Protein AF-A0A953IVY9-F1 (afdb_monomer)

Solvent-accessible surface area (backbone atoms only — not comparable to full-atom values): 5667 Å² total; per-residue (Å²): 133,84,88,71,67,94,53,68,86,79,52,57,67,66,58,56,51,50,49,51,47,46,49,46,54,59,56,52,52,39,46,56,58,50,52,50,47,34,71,75,57,34,62,76,52,46,59,55,56,54,70,49,45,67,59,52,49,53,56,45,40,36,69,75,70,60,45,82,85,47,70,67,57,52,53,50,51,52,51,52,51,51,52,51,57,51,54,67,69,61,62,69,79,84,126

Sequence (95 aa):
VMLFPDNPTAVPADAWLGLLYAAVMAQWMGFFFWNAGLAMGGISRVSQVQLVQPFVTVGLAATVNREVIDLQTILFALAVAIIVAVGTRMRVGQK

Secondary structure (DSSP, 8-state):
-----S-GGGS-HHHHHHHHHIIIIIIIIHHHHHHHHHHHH-HHHHHHHGGGHHHHHHHHIIIII-----HHHHHHHHHHHHHHHHHHHT-----

Mean predicted aligned error: 6.47 Å

pLDDT: mean 90.32, std 9.69, range [38.22, 97.06]

Structure (mmCIF, N/CA/C/O backbone):
data_AF-A0A953IVY9-F1
#
_entry.id   AF-A0A953IVY9-F1
#
loop_
_atom_site.group_PDB
_atom_site.id
_atom_site.type_symbol
_atom_site.label_atom_id
_atom_site.label_alt_id
_atom_site.label_comp_id
_atom_site.label_asym_id
_atom_site.label_entity_id
_atom_site.label_seq_id
_atom_site.pdbx_PDB_ins_code
_atom_site.Cartn_x
_atom_site.Cartn_y
_atom_site.Cartn_z
_atom_site.occupancy
_atom_site.B_iso_or_equiv
_atom_site.auth_seq_id
_atom_site.auth_comp_id
_atom_site.auth_asym_id
_atom_site.auth_atom_id
_atom_site.pdbx_PDB_model_num
ATOM 1 N N . VAL A 1 1 ? -1.754 17.864 -17.855 1.00 72.50 1 VAL A N 1
ATOM 2 C CA . VAL A 1 1 ? -0.490 17.495 -18.534 1.00 72.50 1 VAL A CA 1
ATOM 3 C C . VAL A 1 1 ? -0.668 16.091 -19.084 1.00 72.50 1 VAL A C 1
ATOM 5 O O . VAL A 1 1 ? -1.006 15.211 -18.304 1.00 72.50 1 VAL A O 1
ATOM 8 N N . MET A 1 2 ? -0.552 15.889 -20.399 1.00 79.25 2 MET A N 1
ATOM 9 C CA . MET A 1 2 ? -0.482 14.536 -20.968 1.00 79.25 2 MET A CA 1
ATOM 10 C C . MET A 1 2 ? 0.919 13.994 -20.672 1.00 79.25 2 MET A C 1
ATOM 12 O O . MET A 1 2 ? 1.895 14.622 -21.057 1.00 79.25 2 MET A O 1
ATOM 16 N N . LEU A 1 3 ? 1.018 12.873 -19.954 1.00 86.94 3 LEU A N 1
ATOM 17 C CA . LEU A 1 3 ? 2.294 12.226 -19.599 1.00 86.94 3 LEU A CA 1
ATOM 18 C C . LEU A 1 3 ? 2.769 11.234 -20.676 1.00 86.94 3 LEU A C 1
ATOM 20 O O . LEU A 1 3 ? 3.549 10.329 -20.393 1.00 86.94 3 LEU A O 1
ATOM 24 N N . PHE A 1 4 ? 2.242 11.348 -21.894 1.00 89.88 4 PHE A N 1
ATOM 25 C CA . PHE A 1 4 ? 2.585 10.442 -22.981 1.00 89.88 4 PHE A CA 1
ATOM 26 C C . PHE A 1 4 ? 3.967 10.807 -23.544 1.00 89.88 4 PHE A C 1
ATOM 28 O O . PHE A 1 4 ? 4.229 11.996 -23.723 1.00 89.88 4 PHE A O 1
ATOM 35 N N . PRO A 1 5 ? 4.856 9.832 -23.808 1.00 90.12 5 PRO A N 1
ATOM 36 C CA . PRO A 1 5 ? 6.191 10.122 -24.313 1.00 90.12 5 PRO A CA 1
ATOM 37 C C . PRO A 1 5 ? 6.124 10.729 -25.716 1.00 90.12 5 PRO A C 1
A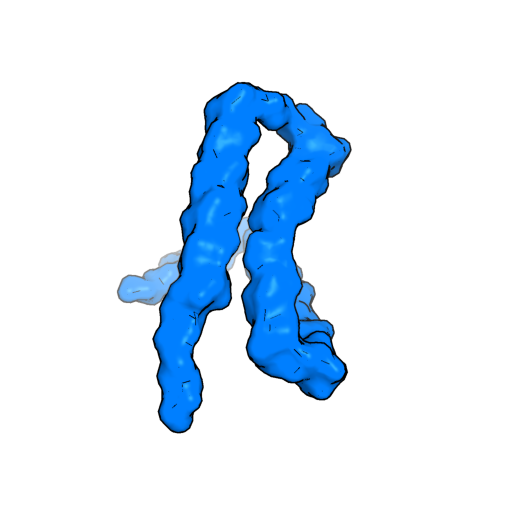TOM 39 O O . PRO A 1 5 ? 5.462 10.184 -26.600 1.00 90.12 5 PRO A O 1
ATOM 42 N N . ASP A 1 6 ? 6.885 11.801 -25.940 1.00 91.38 6 ASP A N 1
ATOM 43 C CA . ASP A 1 6 ? 6.997 12.450 -27.255 1.00 91.38 6 ASP A CA 1
ATOM 44 C C . ASP A 1 6 ? 7.550 11.495 -28.327 1.00 91.38 6 ASP A C 1
ATOM 46 O O . ASP A 1 6 ? 7.224 11.611 -29.508 1.00 91.38 6 ASP A O 1
ATOM 50 N N . ASN A 1 7 ? 8.360 10.510 -27.917 1.00 91.81 7 ASN A N 1
ATOM 51 C CA . ASN A 1 7 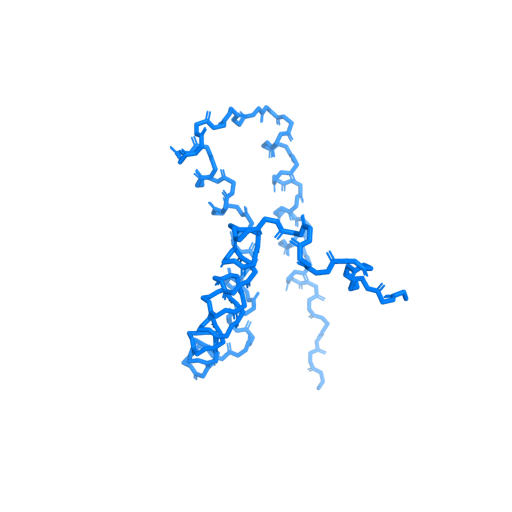? 8.836 9.432 -28.778 1.00 91.81 7 ASN A CA 1
ATOM 52 C C . ASN A 1 7 ? 8.631 8.049 -28.122 1.00 91.81 7 ASN A C 1
ATOM 54 O O . ASN A 1 7 ? 9.495 7.584 -27.374 1.00 91.81 7 ASN A O 1
ATOM 58 N N . PRO A 1 8 ? 7.528 7.344 -28.435 1.00 90.81 8 PRO A N 1
ATOM 59 C CA . PRO A 1 8 ? 7.225 6.025 -27.872 1.00 90.81 8 PRO A CA 1
ATOM 60 C C . PRO A 1 8 ? 8.262 4.945 -28.195 1.00 90.81 8 PRO A C 1
ATOM 62 O O . PRO A 1 8 ? 8.440 4.013 -27.415 1.00 90.81 8 PRO A O 1
ATOM 65 N N . THR A 1 9 ? 8.958 5.069 -29.329 1.00 92.81 9 THR A N 1
ATOM 66 C CA . THR A 1 9 ? 9.967 4.087 -29.764 1.00 92.81 9 THR A CA 1
ATOM 67 C C . THR A 1 9 ? 11.287 4.213 -29.008 1.00 92.81 9 THR A C 1
ATOM 69 O O . THR A 1 9 ? 12.057 3.259 -28.964 1.00 92.81 9 THR A O 1
ATOM 72 N N . ALA A 1 10 ? 11.534 5.366 -28.377 1.00 93.81 10 ALA A N 1
ATOM 73 C CA . ALA A 1 10 ? 12.695 5.578 -27.517 1.00 93.81 10 ALA A CA 1
ATOM 74 C C . ALA A 1 10 ? 12.503 4.993 -26.105 1.00 93.81 10 ALA A C 1
ATOM 76 O O . ALA A 1 10 ? 13.462 4.912 -25.338 1.00 93.81 10 ALA A O 1
ATOM 77 N N . VAL A 1 11 ? 11.278 4.592 -25.746 1.00 94.50 11 VAL A N 1
ATOM 78 C CA . VAL A 1 11 ? 10.978 3.988 -24.446 1.00 94.50 11 VAL A CA 1
ATOM 79 C C . VAL A 1 11 ? 11.391 2.509 -24.462 1.00 94.50 11 VAL A C 1
ATOM 81 O O . VAL A 1 11 ? 10.940 1.771 -25.342 1.00 94.50 11 VAL A O 1
ATOM 84 N N . PRO A 1 12 ? 12.208 2.044 -23.496 1.00 95.75 12 PRO A N 1
ATOM 85 C CA . PRO A 1 12 ? 12.620 0.645 -23.419 1.00 95.75 12 PRO A CA 1
ATOM 86 C C . PRO A 1 12 ? 11.428 -0.318 -23.364 1.00 95.75 12 PRO A C 1
ATOM 88 O O . PRO A 1 12 ? 10.430 -0.043 -22.694 1.00 95.75 12 PRO A O 1
ATOM 91 N N . ALA A 1 13 ? 11.552 -1.481 -24.008 1.00 95.38 13 ALA A N 1
ATOM 92 C CA . ALA A 1 13 ? 10.503 -2.504 -24.010 1.00 95.38 13 ALA A CA 1
ATOM 93 C C . ALA A 1 13 ? 10.095 -2.930 -22.585 1.00 95.38 13 ALA A C 1
ATOM 95 O O . ALA A 1 13 ? 8.907 -3.071 -22.298 1.00 95.38 13 ALA A O 1
ATOM 96 N N . ASP A 1 14 ? 11.060 -3.036 -21.670 1.00 96.56 14 ASP A N 1
ATOM 97 C CA . ASP A 1 14 ? 10.823 -3.416 -20.273 1.00 96.56 14 ASP A CA 1
ATOM 98 C C . ASP A 1 14 ? 9.930 -2.414 -19.529 1.00 96.56 14 ASP A C 1
ATOM 100 O O . ASP A 1 14 ? 9.147 -2.806 -18.665 1.00 96.56 14 ASP A O 1
ATOM 104 N N . ALA A 1 15 ? 9.982 -1.126 -19.887 1.00 94.69 15 ALA A N 1
ATOM 105 C CA . ALA A 1 15 ? 9.111 -0.112 -19.298 1.00 94.69 15 ALA A CA 1
ATOM 106 C C . ALA A 1 15 ? 7.654 -0.297 -19.751 1.00 94.69 15 ALA A C 1
ATOM 108 O O . ALA A 1 15 ? 6.734 -0.210 -18.935 1.00 94.69 15 ALA A O 1
ATOM 109 N N . TRP A 1 16 ? 7.436 -0.624 -21.029 1.00 95.75 16 TRP A N 1
ATOM 110 C CA . TRP A 1 16 ? 6.109 -0.973 -21.543 1.00 95.75 16 TRP A CA 1
ATOM 111 C C . TRP A 1 16 ? 5.568 -2.254 -20.909 1.00 95.75 16 TRP A C 1
ATOM 113 O O . TRP A 1 16 ? 4.396 -2.307 -20.533 1.00 95.75 16 TRP A O 1
ATOM 123 N N . LEU A 1 17 ? 6.420 -3.266 -20.737 1.00 96.81 17 LEU A N 1
ATOM 124 C CA . LEU A 1 17 ? 6.052 -4.504 -20.051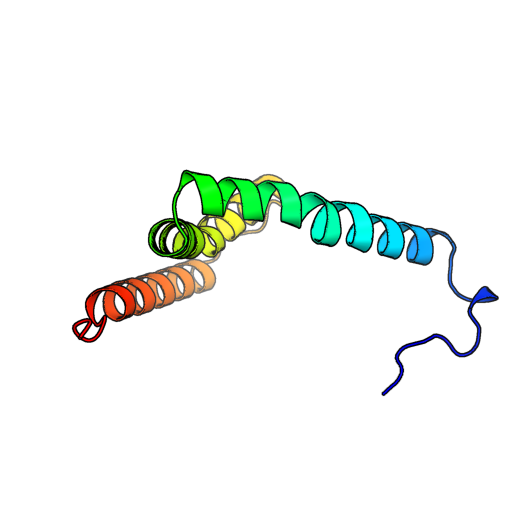 1.00 96.81 17 LEU A CA 1
ATOM 125 C C . LEU A 1 17 ? 5.728 -4.260 -18.574 1.00 96.81 17 LEU A C 1
ATOM 127 O O . LEU A 1 17 ? 4.737 -4.792 -18.080 1.00 96.81 17 LEU A O 1
ATOM 131 N N . GLY A 1 18 ? 6.499 -3.417 -17.883 1.00 95.69 18 GLY A N 1
ATOM 132 C CA . GLY A 1 18 ? 6.219 -3.005 -16.509 1.00 95.69 18 GLY A CA 1
ATOM 133 C C . GLY A 1 18 ? 4.881 -2.274 -16.379 1.00 95.69 18 GLY A C 1
ATOM 134 O O . GLY A 1 18 ? 4.106 -2.565 -15.467 1.00 95.69 18 GLY A O 1
ATOM 135 N N . LEU A 1 19 ? 4.564 -1.384 -17.327 1.00 94.19 19 LEU A N 1
ATOM 136 C CA . LEU A 1 19 ? 3.265 -0.711 -17.391 1.00 94.19 19 LEU A CA 1
ATOM 137 C C . LEU A 1 19 ? 2.123 -1.710 -17.610 1.00 94.19 19 LEU A C 1
ATOM 139 O O . LEU A 1 19 ? 1.127 -1.664 -16.890 1.00 94.19 19 LEU A O 1
ATOM 143 N N . LEU A 1 20 ? 2.270 -2.624 -18.574 1.00 95.69 20 LEU A N 1
ATOM 144 C CA . LEU A 1 20 ? 1.276 -3.661 -18.851 1.00 95.69 20 LEU A CA 1
ATOM 145 C C . LEU A 1 20 ? 1.056 -4.552 -17.624 1.00 95.69 20 LEU A C 1
ATOM 147 O O . LEU A 1 20 ? -0.084 -4.810 -17.241 1.00 95.69 20 LEU A O 1
ATOM 151 N N . TYR A 1 21 ? 2.142 -4.973 -16.976 1.00 95.88 21 TYR A N 1
ATOM 152 C CA . TYR A 1 21 ? 2.095 -5.760 -15.751 1.00 95.88 21 TYR A CA 1
ATOM 153 C C . TYR A 1 21 ? 1.347 -5.020 -14.636 1.00 95.88 21 TYR A C 1
ATOM 155 O O . TYR A 1 21 ? 0.420 -5.576 -14.046 1.00 95.88 21 TYR A O 1
ATOM 163 N N . ALA A 1 22 ? 1.686 -3.754 -14.379 1.00 94.69 22 ALA A N 1
ATOM 164 C CA . ALA A 1 22 ? 1.023 -2.943 -13.361 1.00 94.69 22 ALA A CA 1
ATOM 165 C C . ALA A 1 22 ? -0.474 -2.735 -13.665 1.00 94.69 22 ALA A C 1
ATOM 167 O O . ALA A 1 22 ? -1.310 -2.848 -12.764 1.00 94.69 22 ALA A O 1
ATOM 168 N N . ALA A 1 23 ? -0.822 -2.479 -14.929 1.00 94.50 23 ALA A N 1
ATOM 169 C CA . ALA A 1 23 ? -2.201 -2.279 -15.364 1.00 94.50 23 ALA A CA 1
ATOM 170 C C . ALA A 1 23 ? -3.046 -3.556 -15.229 1.00 94.50 23 ALA A C 1
ATOM 172 O O . ALA A 1 23 ? -4.172 -3.501 -14.736 1.00 94.50 23 ALA A O 1
ATOM 173 N N . VAL A 1 24 ? -2.512 -4.712 -15.628 1.00 96.19 24 VAL A N 1
ATOM 174 C CA . VAL A 1 24 ? -3.262 -5.975 -15.615 1.00 96.19 24 VAL A CA 1
ATOM 175 C C . VAL A 1 24 ? -3.306 -6.584 -14.219 1.00 96.19 24 VAL A C 1
ATOM 177 O O . VAL A 1 24 ? -4.384 -6.920 -13.742 1.00 96.19 24 VAL A O 1
ATOM 180 N N . MET A 1 25 ? -2.168 -6.722 -13.540 1.00 93.69 25 MET A N 1
ATOM 181 C CA . MET A 1 25 ? -2.102 -7.473 -12.282 1.00 93.69 25 MET A CA 1
ATOM 182 C C . MET A 1 25 ? -2.590 -6.645 -11.094 1.00 93.69 25 MET A C 1
ATOM 184 O O . MET A 1 25 ? -3.475 -7.071 -10.355 1.00 93.69 25 MET A O 1
ATOM 188 N N . ALA A 1 26 ? -2.029 -5.449 -10.902 1.00 87.25 26 ALA A N 1
ATOM 189 C CA . ALA A 1 26 ? -2.335 -4.650 -9.720 1.00 87.25 26 ALA A CA 1
ATOM 190 C C . ALA A 1 26 ? -3.666 -3.911 -9.867 1.00 87.25 26 ALA A C 1
ATOM 192 O O . ALA A 1 26 ? -4.495 -3.955 -8.962 1.00 87.25 26 ALA A O 1
ATOM 193 N N . GLN A 1 27 ? -3.873 -3.244 -11.006 1.00 88.50 27 GLN A N 1
ATOM 194 C CA . GLN A 1 27 ? -5.078 -2.446 -11.211 1.00 88.50 27 GLN A CA 1
ATOM 195 C C . GLN A 1 27 ? -6.263 -3.326 -11.623 1.00 88.50 27 GLN A C 1
ATOM 197 O O . GLN A 1 27 ? -7.247 -3.370 -10.898 1.00 88.50 27 GLN A O 1
ATOM 202 N N . TRP A 1 28 ? -6.188 -4.074 -12.730 1.00 92.75 28 TRP A N 1
ATOM 203 C CA . TRP A 1 28 ? -7.344 -4.823 -13.243 1.00 92.75 28 TRP A CA 1
ATOM 204 C C . TRP A 1 28 ? -7.681 -6.090 -12.437 1.00 92.75 28 TRP A C 1
ATOM 206 O O . TRP A 1 28 ? -8.803 -6.219 -11.949 1.00 92.75 28 TRP A O 1
ATOM 216 N N . 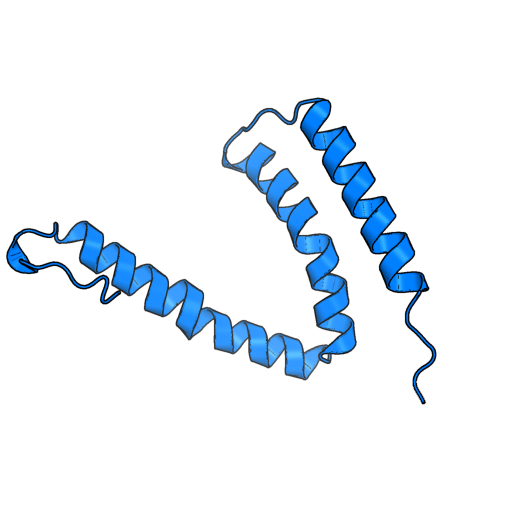MET A 1 29 ? -6.733 -7.014 -12.240 1.00 93.81 29 MET A N 1
ATOM 217 C CA . MET A 1 29 ? -6.982 -8.254 -11.488 1.00 93.81 29 MET A CA 1
ATOM 218 C C . MET A 1 29 ? -7.277 -7.978 -10.012 1.00 93.81 29 MET A C 1
ATOM 220 O O . MET A 1 29 ? -8.164 -8.610 -9.433 1.00 93.81 29 MET A O 1
ATOM 224 N N . GLY A 1 30 ? -6.593 -6.993 -9.421 1.00 90.81 30 GLY A N 1
ATOM 225 C CA . GLY A 1 30 ? -6.858 -6.525 -8.062 1.00 90.81 30 GLY A CA 1
ATOM 226 C C . GLY A 1 30 ? -8.331 -6.176 -7.823 1.00 90.81 30 GLY A C 1
ATOM 227 O O . GLY A 1 30 ? -8.865 -6.511 -6.765 1.00 90.81 30 GLY A O 1
ATOM 228 N N . PHE A 1 31 ? -9.033 -5.610 -8.817 1.00 90.88 31 PHE A N 1
ATOM 229 C CA . PHE A 1 31 ? -10.457 -5.292 -8.686 1.00 90.88 31 PHE A CA 1
ATOM 230 C C . PHE A 1 31 ? -11.342 -6.517 -8.463 1.00 90.88 31 PHE A C 1
ATOM 232 O O . PHE A 1 31 ? -12.325 -6.397 -7.735 1.00 90.88 31 PHE A O 1
ATOM 239 N N . PHE A 1 32 ? -11.045 -7.684 -9.038 1.00 92.75 32 PHE A N 1
ATOM 240 C CA . PHE A 1 32 ? -11.879 -8.871 -8.808 1.00 92.75 32 PHE A CA 1
ATOM 241 C C . PHE A 1 32 ? -11.804 -9.315 -7.351 1.00 92.75 32 PHE A C 1
ATOM 243 O O . PHE A 1 32 ? -12.838 -9.489 -6.708 1.00 92.75 32 PHE A O 1
ATOM 250 N N . PHE A 1 33 ? -10.588 -9.426 -6.811 1.00 91.19 33 PHE A N 1
ATOM 251 C CA . PHE A 1 33 ? -10.380 -9.781 -5.408 1.00 91.19 33 PHE A CA 1
ATOM 252 C C . PHE A 1 33 ? -10.951 -8.721 -4.469 1.00 91.19 33 PHE A C 1
ATOM 254 O O . PHE A 1 33 ? -11.587 -9.059 -3.473 1.00 91.19 33 PHE A O 1
ATOM 261 N N . TRP A 1 34 ? -10.779 -7.444 -4.813 1.00 90.75 34 TRP A N 1
ATOM 262 C CA . TRP A 1 34 ? -11.308 -6.330 -4.040 1.00 90.75 34 TRP A CA 1
ATOM 263 C C . TRP A 1 34 ? -12.837 -6.346 -3.982 1.00 90.75 34 TRP A C 1
ATOM 265 O O . TRP A 1 34 ? -13.417 -6.351 -2.898 1.00 90.75 34 TRP A O 1
ATOM 275 N N . ASN A 1 35 ? -13.502 -6.420 -5.136 1.00 93.00 35 ASN A N 1
ATOM 276 C CA . ASN A 1 35 ? -14.961 -6.444 -5.210 1.00 93.00 35 ASN A CA 1
ATOM 277 C C . ASN A 1 35 ? -15.543 -7.711 -4.576 1.00 93.00 35 ASN A C 1
ATOM 279 O O . ASN A 1 35 ? -16.534 -7.618 -3.855 1.00 93.00 35 ASN A O 1
ATOM 283 N N . ALA A 1 36 ? -14.915 -8.874 -4.775 1.00 93.00 36 ALA A N 1
ATOM 284 C CA . ALA A 1 36 ? -15.310 -10.104 -4.093 1.00 93.00 36 ALA A CA 1
ATOM 285 C C . ALA A 1 36 ? -15.171 -9.968 -2.567 1.00 93.00 36 ALA A C 1
ATOM 287 O O . ALA A 1 36 ? -16.098 -10.298 -1.829 1.00 93.00 36 ALA A O 1
ATOM 288 N N . GLY A 1 37 ? -14.059 -9.405 -2.08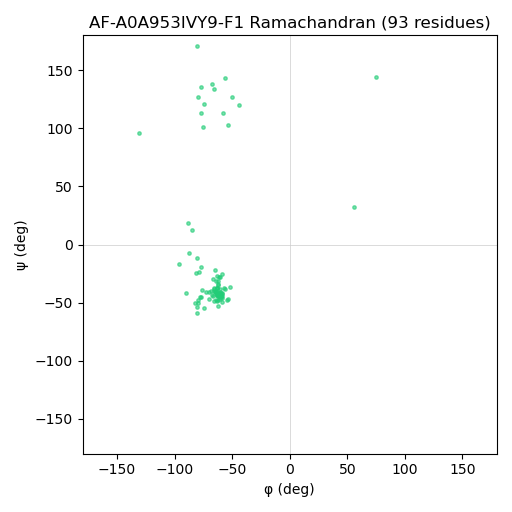6 1.00 91.38 37 GLY A N 1
ATOM 289 C CA . GLY A 1 37 ? -13.836 -9.132 -0.666 1.00 91.38 37 GLY A CA 1
ATOM 290 C C . GLY A 1 37 ? -14.870 -8.169 -0.079 1.00 91.38 37 GLY A C 1
ATOM 291 O O . GLY A 1 37 ? -15.401 -8.421 1.004 1.00 91.38 37 GLY A O 1
ATOM 292 N N . LEU A 1 38 ? -15.220 -7.105 -0.809 1.00 94.75 38 LEU A N 1
ATOM 293 C CA . LEU A 1 38 ? -16.290 -6.177 -0.430 1.00 94.75 38 LEU A CA 1
ATOM 294 C C . LEU A 1 38 ? -17.663 -6.853 -0.404 1.00 94.75 38 LEU A C 1
ATOM 296 O O . LEU A 1 38 ? -18.432 -6.600 0.523 1.00 94.75 38 LEU A O 1
ATOM 300 N N . ALA A 1 39 ? -17.962 -7.721 -1.372 1.00 94.81 39 ALA A N 1
ATOM 301 C CA . ALA A 1 39 ? -19.218 -8.465 -1.424 1.00 94.81 39 ALA A CA 1
ATOM 302 C C . ALA A 1 39 ? -19.346 -9.460 -0.257 1.00 94.81 39 ALA A C 1
ATOM 304 O O . ALA A 1 39 ? -20.422 -9.594 0.319 1.00 94.81 39 ALA A O 1
ATOM 305 N N . MET A 1 40 ? -18.249 -10.118 0.129 1.00 94.56 40 MET A N 1
ATOM 306 C CA . MET A 1 40 ? -18.225 -11.083 1.234 1.00 94.56 40 MET A CA 1
ATOM 307 C C . MET A 1 40 ? -18.232 -10.420 2.618 1.00 94.56 40 MET A C 1
ATOM 309 O O . MET A 1 40 ? -18.933 -10.866 3.523 1.00 94.56 40 MET A O 1
ATOM 313 N N . GLY A 1 41 ? -17.408 -9.387 2.815 1.00 90.31 41 GLY A N 1
ATOM 314 C CA . GLY A 1 41 ? -17.174 -8.772 4.125 1.00 90.31 41 GLY A CA 1
ATOM 315 C C . GLY A 1 41 ? -18.021 -7.531 4.407 1.00 90.31 41 GLY A C 1
ATOM 316 O O . GLY A 1 41 ? -18.143 -7.125 5.564 1.00 90.31 41 GLY A O 1
ATOM 317 N N . GLY A 1 42 ? -18.605 -6.925 3.373 1.00 92.38 42 GLY A N 1
ATOM 318 C CA . GLY A 1 42 ? -19.263 -5.625 3.442 1.00 92.38 42 GLY A CA 1
ATOM 319 C C . GLY A 1 42 ? -18.266 -4.463 3.525 1.00 92.38 42 GLY A C 1
ATOM 320 O O . GLY A 1 42 ? -17.230 -4.537 4.193 1.00 92.38 42 GLY A O 1
ATOM 321 N N . ILE A 1 43 ? -18.612 -3.342 2.887 1.00 90.94 43 ILE A N 1
ATOM 322 C CA . ILE A 1 43 ? -17.735 -2.167 2.736 1.00 90.94 43 ILE A CA 1
ATOM 323 C C . ILE A 1 43 ? -17.207 -1.671 4.091 1.00 90.94 43 ILE A C 1
ATOM 325 O O . ILE A 1 43 ? -16.006 -1.479 4.264 1.00 90.94 43 ILE A O 1
ATOM 329 N N . SER A 1 44 ? -18.08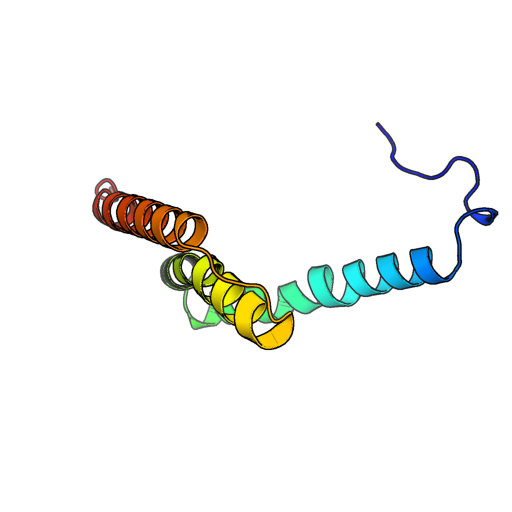1 -1.526 5.091 1.00 88.12 44 SER A N 1
ATOM 330 C CA . SER A 1 44 ? -17.698 -0.982 6.399 1.00 88.12 44 SER A CA 1
ATOM 331 C C . SER A 1 44 ? -16.673 -1.831 7.149 1.00 88.12 44 SER A C 1
ATOM 333 O O . SER A 1 44 ? -15.813 -1.259 7.816 1.00 88.12 44 SER A O 1
ATOM 335 N N . ARG A 1 45 ? -16.745 -3.168 7.068 1.00 87.38 45 ARG A N 1
ATOM 336 C CA . ARG A 1 45 ? -15.788 -4.059 7.751 1.00 87.38 45 ARG A CA 1
ATOM 337 C C . ARG A 1 45 ? -14.470 -4.121 6.997 1.00 87.38 45 ARG A C 1
ATOM 339 O O . ARG A 1 45 ? -13.419 -3.979 7.612 1.00 87.38 45 ARG A O 1
ATOM 346 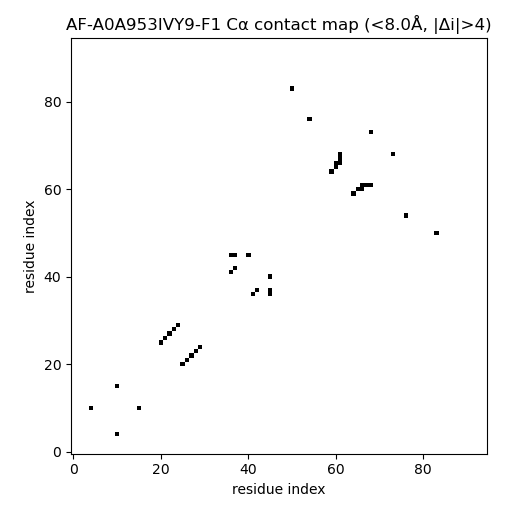N N . VAL A 1 46 ? -14.523 -4.261 5.674 1.00 92.81 46 VAL A N 1
ATOM 347 C CA . VAL A 1 46 ? -13.323 -4.306 4.829 1.00 92.81 46 VAL A CA 1
ATOM 348 C C . VAL A 1 46 ? -12.517 -3.009 4.958 1.00 92.81 46 VAL A C 1
ATOM 350 O O . VAL A 1 46 ? -11.302 -3.056 5.129 1.00 92.81 46 VAL A O 1
ATOM 353 N N . SER A 1 47 ? -13.176 -1.847 5.013 1.00 89.31 47 SER A N 1
ATOM 354 C CA . SER A 1 47 ? -12.503 -0.567 5.272 1.00 89.31 47 SER A CA 1
ATOM 355 C C . SER A 1 47 ? -11.834 -0.483 6.646 1.00 89.31 47 SER A C 1
ATOM 357 O O . SER A 1 47 ? -10.866 0.252 6.793 1.00 89.31 47 SER A O 1
ATOM 359 N N . GLN A 1 48 ? -12.313 -1.216 7.658 1.00 90.62 48 GLN A N 1
ATOM 360 C CA . GLN A 1 48 ? -11.609 -1.308 8.944 1.00 90.62 48 GLN A CA 1
ATOM 361 C C . GLN A 1 48 ? -10.394 -2.232 8.863 1.00 90.62 48 GLN A C 1
ATOM 363 O O . GLN A 1 48 ? -9.351 -1.898 9.410 1.00 90.62 48 GLN A O 1
ATOM 368 N N . VAL A 1 49 ? -10.494 -3.354 8.145 1.00 91.44 49 VAL A N 1
ATOM 369 C CA . VAL A 1 49 ? -9.353 -4.258 7.923 1.00 91.44 49 VAL A CA 1
ATOM 370 C C . VAL A 1 49 ? -8.220 -3.540 7.186 1.00 91.44 49 VAL A C 1
ATOM 372 O O . VAL A 1 49 ? -7.059 -3.694 7.553 1.00 91.44 49 VAL A O 1
ATOM 375 N N . GLN A 1 50 ? -8.541 -2.680 6.217 1.00 92.38 50 GLN A N 1
ATOM 376 C CA . GLN A 1 50 ? -7.539 -1.866 5.520 1.00 92.38 50 GLN A CA 1
ATOM 377 C C . GLN A 1 50 ? -6.736 -0.943 6.445 1.00 92.38 50 GLN A C 1
ATOM 379 O O . GLN A 1 50 ? -5.596 -0.627 6.130 1.00 92.38 50 GLN A O 1
ATOM 384 N N . LEU A 1 51 ? -7.266 -0.542 7.605 1.00 92.38 51 LEU A N 1
ATOM 385 C CA . LEU A 1 51 ? -6.498 0.262 8.564 1.00 92.38 51 LEU A CA 1
ATOM 386 C C . LEU A 1 51 ? -5.300 -0.505 9.140 1.00 92.38 51 LEU A C 1
ATOM 388 O O . LEU A 1 51 ? -4.346 0.111 9.601 1.00 92.38 51 LEU A O 1
ATOM 392 N N . VAL A 1 52 ? -5.334 -1.839 9.091 1.00 93.75 52 VAL A N 1
ATOM 393 C CA . VAL A 1 52 ? -4.227 -2.705 9.513 1.00 93.75 52 VAL A CA 1
ATOM 394 C C . VAL A 1 52 ? -3.158 -2.827 8.419 1.00 93.75 52 VAL A C 1
ATOM 396 O O . VAL A 1 52 ? -1.989 -3.063 8.725 1.00 93.75 52 VAL A O 1
ATOM 399 N N . GLN A 1 53 ? -3.527 -2.622 7.150 1.00 94.25 53 GLN A N 1
ATOM 400 C CA . GLN A 1 53 ? -2.649 -2.830 5.996 1.00 94.25 53 GLN A CA 1
ATOM 401 C C . GLN A 1 53 ? -1.314 -2.071 6.084 1.00 94.25 53 GLN A C 1
ATOM 403 O O . GLN A 1 53 ? -0.291 -2.717 5.867 1.00 94.25 53 GLN A O 1
ATOM 408 N N . PRO A 1 54 ? -1.254 -0.769 6.440 1.00 92.75 54 PRO A N 1
ATOM 409 C CA . PRO A 1 54 ? 0.017 -0.047 6.508 1.00 92.75 54 PRO A CA 1
ATOM 410 C C . PRO A 1 54 ? 1.028 -0.704 7.455 1.00 92.75 54 PRO A C 1
ATOM 412 O O . PRO A 1 54 ? 2.212 -0.781 7.142 1.00 92.75 54 PRO A O 1
ATOM 415 N N . PHE A 1 55 ? 0.560 -1.244 8.583 1.00 94.56 55 PHE A N 1
ATOM 416 C CA . PHE A 1 55 ? 1.417 -1.896 9.575 1.00 94.56 55 PHE A CA 1
ATOM 417 C C . PHE A 1 55 ? 1.930 -3.250 9.089 1.00 94.56 55 PHE A C 1
ATOM 419 O O . PHE A 1 55 ? 3.104 -3.569 9.269 1.00 94.56 55 PHE A O 1
ATOM 426 N N . VAL A 1 56 ? 1.066 -4.025 8.427 1.00 95.31 56 VAL A N 1
ATOM 427 C CA . VAL A 1 56 ? 1.464 -5.290 7.797 1.00 95.31 56 VAL A CA 1
ATOM 428 C C . VAL A 1 56 ? 2.497 -5.030 6.705 1.00 95.31 56 VAL A C 1
ATOM 430 O O . VAL A 1 56 ? 3.505 -5.727 6.660 1.00 95.31 56 VAL A O 1
ATOM 433 N N . THR A 1 57 ? 2.306 -4.000 5.877 1.00 94.38 57 THR A N 1
ATOM 434 C CA . THR A 1 57 ? 3.268 -3.617 4.836 1.00 94.38 57 THR A CA 1
ATOM 435 C C . THR A 1 57 ? 4.635 -3.272 5.422 1.00 94.38 57 THR A C 1
ATOM 437 O O . THR A 1 57 ? 5.636 -3.757 4.908 1.00 94.38 57 THR A O 1
ATOM 440 N N . VAL A 1 58 ? 4.701 -2.501 6.515 1.00 93.94 58 VAL A N 1
ATOM 441 C CA . VAL A 1 58 ? 5.976 -2.190 7.192 1.00 93.94 58 VAL A CA 1
ATOM 442 C C . VAL A 1 58 ? 6.642 -3.458 7.743 1.00 93.94 58 VAL A C 1
ATOM 444 O O . VAL A 1 58 ? 7.840 -3.658 7.553 1.00 93.94 58 VAL A O 1
ATOM 447 N N . GLY A 1 59 ? 5.877 -4.357 8.372 1.00 94.56 59 GLY A N 1
ATOM 448 C CA . GLY A 1 59 ? 6.409 -5.640 8.850 1.00 94.56 59 GLY A CA 1
ATOM 449 C C . GLY A 1 59 ? 6.916 -6.541 7.715 1.00 94.56 59 GLY A C 1
ATOM 450 O O . GLY A 1 59 ? 7.950 -7.202 7.841 1.00 94.56 59 GLY A O 1
ATOM 451 N N . LEU A 1 60 ? 6.222 -6.537 6.576 1.00 95.56 60 LEU A N 1
ATOM 452 C CA . LEU A 1 60 ? 6.662 -7.241 5.376 1.00 95.56 60 LEU A CA 1
ATOM 453 C C . LEU A 1 60 ? 7.906 -6.597 4.762 1.00 95.56 60 LEU A C 1
ATOM 455 O O . LEU A 1 60 ? 8.813 -7.326 4.387 1.00 95.56 60 LEU A O 1
ATOM 459 N N . ALA A 1 61 ? 8.015 -5.270 4.715 1.00 93.81 61 ALA A N 1
ATOM 460 C CA . ALA A 1 61 ? 9.216 -4.591 4.226 1.00 93.81 61 ALA A CA 1
ATOM 461 C C . ALA A 1 61 ? 10.456 -4.990 5.047 1.00 93.81 61 ALA A C 1
ATOM 463 O O . ALA A 1 61 ? 11.491 -5.357 4.490 1.00 93.81 61 ALA A O 1
ATOM 464 N N . ALA A 1 62 ? 10.327 -5.059 6.371 1.00 94.06 62 ALA A N 1
ATOM 465 C CA . ALA A 1 62 ? 11.420 -5.495 7.236 1.00 94.06 62 ALA A CA 1
ATOM 466 C C . ALA A 1 62 ? 11.842 -6.957 7.019 1.00 94.06 62 ALA A C 1
ATOM 468 O O . ALA A 1 62 ? 13.011 -7.293 7.179 1.00 94.06 62 ALA A O 1
ATOM 469 N N . THR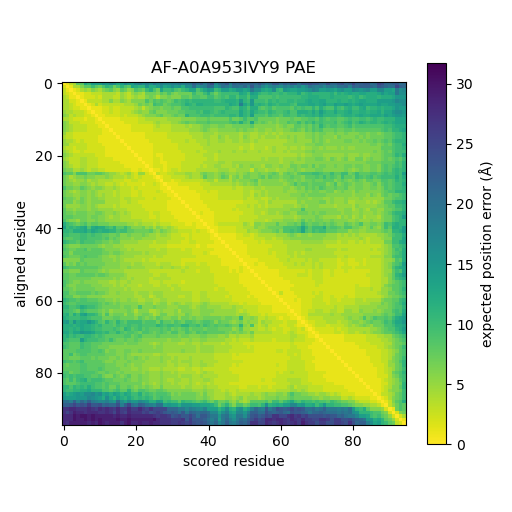 A 1 63 ? 10.918 -7.843 6.640 1.00 94.38 63 THR A N 1
ATOM 470 C CA . THR A 1 63 ? 11.218 -9.273 6.436 1.00 94.38 63 THR A CA 1
ATOM 471 C C . THR A 1 63 ? 11.643 -9.597 5.003 1.00 94.38 63 THR A C 1
ATOM 473 O O . THR A 1 63 ? 12.593 -10.351 4.803 1.00 94.38 63 THR A O 1
ATOM 476 N N . VAL A 1 64 ? 10.974 -9.010 4.008 1.00 96.75 64 VAL A N 1
ATOM 477 C CA . VAL A 1 64 ? 11.195 -9.241 2.573 1.00 96.75 64 VAL A CA 1
ATOM 478 C C . VAL A 1 64 ? 12.359 -8.400 2.052 1.00 96.75 64 VAL A C 1
ATOM 480 O O . VAL A 1 64 ? 13.280 -8.952 1.451 1.00 96.75 64 VAL A O 1
ATOM 483 N N . ASN A 1 65 ? 12.364 -7.091 2.327 1.00 94.62 65 ASN A N 1
ATOM 484 C CA . ASN A 1 65 ? 13.430 -6.184 1.885 1.00 94.62 65 ASN A CA 1
ATOM 485 C C . ASN A 1 65 ? 14.605 -6.127 2.872 1.00 94.62 65 ASN A C 1
ATOM 487 O O . ASN A 1 65 ? 15.632 -5.527 2.559 1.00 94.62 65 ASN A O 1
ATOM 491 N N . ARG A 1 66 ? 14.476 -6.758 4.050 1.00 93.94 66 ARG A N 1
ATOM 492 C CA . ARG A 1 66 ? 15.448 -6.671 5.155 1.00 93.94 66 ARG A CA 1
ATOM 493 C C . ARG A 1 66 ? 15.713 -5.231 5.601 1.00 93.94 66 ARG A C 1
ATOM 495 O O . ARG A 1 66 ? 16.823 -4.896 6.011 1.00 93.94 66 ARG A O 1
ATOM 502 N N . GLU A 1 67 ? 14.697 -4.379 5.501 1.00 93.62 67 GLU A N 1
ATOM 503 C CA . GLU A 1 67 ? 14.780 -2.995 5.957 1.00 93.62 67 GLU A CA 1
ATOM 504 C C . GLU A 1 67 ? 14.898 -2.936 7.484 1.00 93.62 67 GLU A C 1
ATOM 506 O O . GLU A 1 67 ? 14.225 -3.665 8.217 1.00 93.62 67 GLU A O 1
ATOM 511 N N . VAL A 1 68 ? 15.773 -2.056 7.971 1.00 92.56 68 VAL A N 1
ATOM 512 C CA . VAL A 1 68 ? 15.947 -1.834 9.406 1.00 92.56 68 VAL A CA 1
ATOM 513 C C . VAL A 1 68 ? 14.792 -0.974 9.899 1.00 92.56 68 VAL A C 1
ATOM 515 O O . VAL A 1 68 ? 14.698 0.200 9.551 1.00 92.56 68 VAL A O 1
ATOM 518 N N . ILE A 1 69 ? 13.927 -1.551 10.734 1.00 92.00 69 ILE A N 1
ATOM 519 C CA . ILE A 1 69 ? 12.916 -0.776 11.454 1.00 92.00 69 ILE A CA 1
ATOM 520 C C . ILE A 1 69 ? 13.625 -0.027 12.581 1.00 92.00 69 ILE A C 1
ATOM 522 O O . ILE A 1 69 ? 13.949 -0.598 13.624 1.00 92.00 69 ILE A O 1
ATOM 526 N N . ASP A 1 70 ? 13.876 1.256 12.358 1.00 94.06 70 ASP A N 1
ATOM 527 C CA . ASP A 1 70 ? 14.452 2.132 13.364 1.00 94.06 70 ASP A CA 1
ATOM 528 C C . ASP A 1 70 ? 13.404 2.634 14.371 1.00 94.06 70 ASP A C 1
ATOM 530 O O . ASP A 1 70 ? 12.188 2.455 14.233 1.00 94.06 70 ASP A O 1
ATOM 534 N N . LEU A 1 71 ? 13.894 3.284 15.427 1.00 95.62 71 LEU A N 1
ATOM 535 C CA . L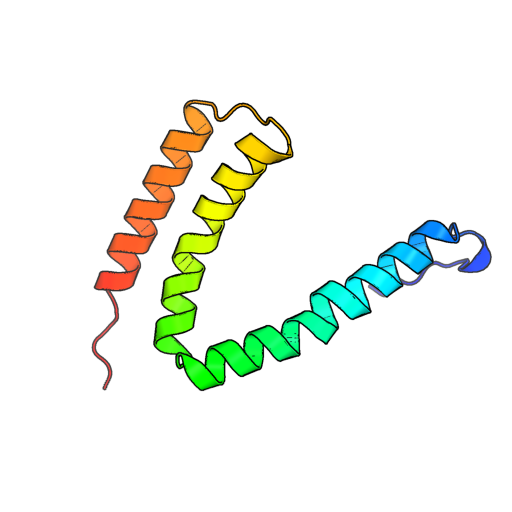EU A 1 71 ? 13.036 3.798 16.487 1.00 95.62 71 LEU A CA 1
ATOM 536 C C . LEU A 1 71 ? 12.053 4.859 15.967 1.00 95.62 71 LEU A C 1
ATOM 538 O O . LEU A 1 71 ? 10.916 4.919 16.432 1.00 95.62 71 LEU A O 1
ATOM 542 N N . GLN A 1 72 ? 12.461 5.670 14.989 1.00 96.00 72 GLN A N 1
ATOM 543 C CA . GLN A 1 72 ? 11.611 6.701 14.400 1.00 96.00 72 GLN A CA 1
ATOM 544 C C . GLN A 1 72 ? 10.395 6.089 13.693 1.00 96.00 72 GLN A C 1
ATOM 546 O O . GLN A 1 72 ? 9.269 6.552 13.894 1.00 96.00 72 GLN A O 1
ATOM 551 N N . THR A 1 73 ? 10.600 5.014 12.932 1.00 94.12 73 THR A N 1
ATOM 552 C CA . THR A 1 73 ? 9.539 4.271 12.242 1.00 94.12 73 THR A CA 1
ATOM 553 C C . THR A 1 73 ? 8.538 3.692 13.236 1.00 94.12 73 THR A C 1
ATOM 555 O O . THR A 1 73 ? 7.328 3.827 13.045 1.00 94.12 73 THR A O 1
ATOM 558 N N . ILE A 1 74 ? 9.022 3.111 14.339 1.00 94.75 74 ILE A N 1
ATOM 559 C CA . ILE A 1 74 ? 8.163 2.561 15.400 1.00 94.75 74 ILE A CA 1
ATOM 560 C C . ILE A 1 74 ? 7.323 3.664 16.045 1.00 94.75 74 ILE A C 1
ATOM 562 O O . ILE A 1 74 ? 6.109 3.512 16.185 1.00 94.75 74 ILE A O 1
ATOM 566 N N . LEU A 1 75 ? 7.945 4.785 16.419 1.00 97.06 75 LEU A N 1
ATOM 567 C CA . LEU A 1 75 ? 7.245 5.905 17.051 1.00 97.06 75 LEU A CA 1
ATOM 568 C C . LEU A 1 75 ? 6.162 6.482 16.135 1.00 97.06 75 LEU A C 1
ATOM 570 O O . LEU A 1 75 ? 5.046 6.744 16.586 1.00 97.06 75 LEU A O 1
ATOM 574 N N . PHE A 1 76 ? 6.464 6.631 14.846 1.00 95.44 76 PHE A N 1
ATOM 575 C CA . PHE A 1 76 ? 5.497 7.129 13.878 1.00 95.44 76 PHE A CA 1
ATOM 576 C C . PHE A 1 76 ? 4.352 6.136 13.651 1.00 95.44 76 PHE A C 1
ATOM 578 O O . PHE A 1 76 ? 3.186 6.530 13.663 1.00 95.44 76 PHE A O 1
ATOM 585 N N . ALA A 1 77 ? 4.655 4.840 13.527 1.00 94.56 77 ALA A N 1
ATOM 586 C CA . ALA A 1 77 ? 3.641 3.797 13.415 1.00 94.56 77 ALA A CA 1
ATOM 587 C C . ALA A 1 77 ? 2.700 3.790 14.633 1.00 94.56 77 ALA A C 1
ATOM 589 O O . ALA A 1 77 ? 1.480 3.753 14.470 1.00 94.56 77 ALA A O 1
ATOM 590 N N . LEU A 1 78 ? 3.236 3.905 15.852 1.00 96.00 78 LEU A N 1
ATOM 591 C CA . LEU A 1 78 ? 2.429 4.008 17.071 1.00 96.00 78 LEU A CA 1
ATOM 592 C C . LEU A 1 78 ? 1.548 5.263 17.076 1.00 96.00 78 LEU A C 1
ATOM 594 O O . LEU A 1 78 ? 0.363 5.173 17.397 1.00 96.00 78 LEU A O 1
ATOM 598 N N . ALA A 1 79 ? 2.087 6.419 16.682 1.00 96.25 79 ALA A N 1
ATOM 599 C CA . ALA A 1 79 ? 1.318 7.658 16.590 1.00 96.25 79 ALA A CA 1
ATOM 600 C C . ALA A 1 79 ? 0.149 7.531 15.598 1.00 96.25 79 ALA A C 1
ATOM 602 O O . ALA A 1 79 ? -0.988 7.865 15.934 1.00 96.25 79 ALA A O 1
ATOM 603 N N . VAL A 1 80 ? 0.401 6.978 14.406 1.00 95.12 80 VAL A N 1
ATOM 604 C CA . VAL A 1 80 ? -0.641 6.705 13.405 1.00 95.12 80 VAL A CA 1
ATOM 605 C C . VAL A 1 80 ? -1.682 5.733 13.959 1.00 95.12 80 VAL A C 1
ATOM 607 O O . VAL A 1 80 ? -2.878 5.990 13.830 1.00 95.12 80 VAL A O 1
ATOM 610 N N . ALA A 1 81 ? -1.262 4.656 14.630 1.00 94.00 81 ALA A N 1
ATOM 611 C CA . ALA A 1 81 ? -2.177 3.689 15.234 1.00 94.00 81 ALA A CA 1
ATOM 612 C C . ALA A 1 81 ? -3.095 4.339 16.282 1.00 94.00 81 ALA A C 1
ATOM 614 O O . ALA A 1 81 ? -4.298 4.075 16.289 1.00 94.00 81 ALA A O 1
ATOM 615 N N . ILE A 1 82 ? -2.561 5.232 17.124 1.00 94.50 82 ILE A N 1
ATOM 616 C CA . ILE A 1 82 ? -3.345 5.991 18.109 1.00 94.50 82 ILE A CA 1
ATOM 617 C C . ILE A 1 82 ? -4.349 6.910 17.406 1.00 94.50 82 ILE A C 1
ATOM 619 O O . ILE A 1 82 ? -5.529 6.894 17.750 1.00 94.50 82 ILE A O 1
ATOM 623 N N . ILE A 1 83 ? -3.915 7.675 16.399 1.00 93.62 83 ILE A N 1
ATOM 624 C CA . ILE A 1 83 ? -4.793 8.580 15.639 1.00 93.62 83 ILE A CA 1
ATOM 625 C C . ILE A 1 83 ? -5.934 7.797 14.984 1.00 93.62 83 ILE A C 1
ATOM 627 O O . ILE A 1 83 ? -7.097 8.183 15.098 1.00 93.62 83 ILE A O 1
ATOM 631 N N . VAL A 1 84 ? -5.624 6.667 14.347 1.00 91.00 84 VAL A N 1
ATOM 632 C CA . VAL A 1 84 ? -6.619 5.780 13.736 1.00 91.00 84 VAL A CA 1
ATOM 633 C C . VAL A 1 84 ? -7.568 5.203 14.792 1.00 91.00 84 VAL A C 1
ATOM 635 O O . VAL A 1 84 ? -8.785 5.200 14.594 1.00 91.00 84 VAL A O 1
ATOM 638 N N . ALA A 1 85 ? -7.058 4.758 15.942 1.00 90.31 85 ALA A N 1
ATOM 639 C CA . ALA A 1 85 ? -7.880 4.235 17.033 1.00 90.31 85 ALA A CA 1
ATOM 640 C C . ALA A 1 85 ? -8.824 5.298 17.620 1.00 90.31 85 ALA A C 1
ATOM 642 O O . ALA A 1 85 ? -9.971 4.992 17.941 1.00 90.31 85 ALA A O 1
ATOM 643 N N . VAL A 1 86 ? -8.381 6.551 17.729 1.00 90.81 86 VAL A N 1
ATOM 644 C CA . VAL A 1 86 ? -9.235 7.667 18.159 1.00 90.81 86 VAL A CA 1
ATOM 645 C C . VAL A 1 86 ? -10.258 8.000 17.067 1.00 90.81 86 VAL A C 1
ATOM 647 O O . VAL A 1 86 ? -11.453 8.064 17.343 1.00 90.81 86 VAL A O 1
ATOM 650 N N . GLY A 1 87 ? -9.827 8.115 15.809 1.00 85.62 87 GLY A N 1
ATOM 651 C CA . GLY A 1 87 ? -10.685 8.413 14.657 1.00 85.62 87 GLY A CA 1
ATOM 652 C C . GLY A 1 87 ? -11.809 7.399 14.444 1.00 85.62 87 GLY A C 1
ATOM 653 O O . GLY A 1 87 ? -12.954 7.779 14.204 1.00 85.62 87 GLY A O 1
ATOM 654 N N . THR A 1 88 ? -11.519 6.106 14.595 1.00 83.12 88 THR A N 1
ATOM 655 C CA . THR A 1 88 ? -12.527 5.037 14.477 1.00 83.12 88 THR A CA 1
ATOM 656 C C . THR A 1 88 ? -13.571 5.075 15.597 1.00 83.12 88 THR A C 1
ATOM 658 O O . THR A 1 88 ? -14.725 4.721 15.353 1.00 83.12 88 THR A O 1
ATOM 661 N N . ARG A 1 89 ? -13.208 5.555 16.797 1.00 77.69 89 ARG A N 1
ATOM 662 C CA . ARG A 1 89 ? -14.127 5.752 17.937 1.00 77.69 89 ARG A CA 1
ATOM 663 C C . ARG A 1 89 ? -14.967 7.024 17.831 1.00 77.69 89 ARG A C 1
ATOM 665 O O . ARG A 1 89 ? -16.047 7.077 18.404 1.00 77.69 89 ARG A O 1
ATOM 672 N N . MET A 1 90 ? -14.503 8.024 17.084 1.00 76.19 90 MET A N 1
ATOM 673 C CA . MET A 1 90 ? -15.208 9.295 16.864 1.00 76.19 90 MET A CA 1
ATOM 674 C C . MET A 1 90 ? -16.237 9.242 15.727 1.00 76.19 90 MET A C 1
ATOM 676 O O . MET A 1 90 ? -16.707 10.294 15.299 1.00 76.19 90 MET A O 1
ATOM 680 N N . ARG A 1 91 ? -16.592 8.054 15.212 1.00 64.38 91 ARG A N 1
ATOM 681 C CA . ARG A 1 91 ? -17.636 7.904 14.186 1.00 64.38 91 ARG A CA 1
ATOM 682 C C . ARG A 1 91 ? -18.922 8.584 14.664 1.00 64.38 91 ARG A C 1
ATOM 684 O O . ARG A 1 91 ? -19.631 8.058 15.517 1.00 64.38 91 ARG A O 1
ATOM 691 N N . VAL A 1 92 ? -19.169 9.776 14.116 1.00 61.72 92 VAL A N 1
ATOM 692 C CA . VAL A 1 92 ? -20.351 10.603 14.355 1.00 61.72 92 VAL A CA 1
ATOM 693 C C . VAL A 1 92 ? -21.573 9.719 14.158 1.00 61.72 92 VAL A C 1
ATOM 695 O O . VAL A 1 92 ? -21.663 9.025 13.144 1.00 61.72 92 VAL A O 1
ATOM 698 N N . GLY A 1 93 ? -22.454 9.702 15.163 1.00 56.50 93 GLY A N 1
ATOM 699 C CA . GLY A 1 93 ? -23.645 8.861 15.190 1.00 56.50 93 GLY A CA 1
ATOM 700 C C . GLY A 1 93 ? -24.348 8.883 13.840 1.00 56.50 93 GLY A C 1
ATOM 701 O O . GLY A 1 93 ? -24.722 9.950 13.350 1.00 56.50 93 GLY A O 1
ATOM 702 N N . GLN A 1 94 ? -24.464 7.704 13.231 1.00 51.47 94 GLN A N 1
ATOM 703 C CA . GLN A 1 94 ? -25.255 7.520 12.026 1.00 51.47 94 GLN A CA 1
ATOM 704 C C . GLN A 1 94 ? -26.686 7.960 12.350 1.00 51.47 94 GLN A C 1
ATOM 706 O O . GLN A 1 94 ? -27.336 7.353 13.201 1.00 51.47 94 GLN A O 1
ATOM 711 N N . LYS A 1 95 ? -27.129 9.051 11.726 1.00 38.22 95 LYS A N 1
ATOM 712 C CA . LYS A 1 95 ? -28.552 9.273 11.489 1.00 38.22 95 LYS A CA 1
ATOM 713 C C . LYS A 1 95 ? -28.966 8.464 10.271 1.00 38.22 95 LYS A C 1
ATOM 715 O O . LYS A 1 95 ? -28.130 8.369 9.343 1.00 38.22 95 LYS A O 1
#

Foldseek 3Di:
DPPDDPDPVPDDPVVVVVVVCCCVPVPNVVVVVVVVCCVVQPPVRVVVVVLCVVVVVVVCCCVVVVDDCDPVNVVVVVVSVVVVVVVVVPPDDDD

Radius of gyration: 19.3 Å; Cα contacts (8 Å, |Δi|>4): 21; chains: 1; bounding box: 44×29×48 Å